Protein AF-A0A1V9ZBJ6-F1 (afdb_monomer_lite)

Sequence (151 aa):
MAPTPCTTGKKSKLVKKIQPNKANKSNDKAENTKNGKNVVKTVKKEEEKPKADAKMELDALFSNLKTKKKQKQAADEAELKRLDQERAEMQAYRKKLEKLENEHKAKNNDTSNPQPVRYDADGLPIYTEAALRINQGGDTADCPFDCWCCF

pLDDT: mean 71.04, std 20.72, range [33.0, 97.38]

Foldseek 3Di:
DDDDDDDDDDDDDDDDDDDDDDDDDDDDDDDDDDDDDDDDDDDDDDDDDDPPVVVVVVVVVVVVVVVVVVVVVVVVVVVVVVVVVVVVVVVVVVVVVVVVVVVVVVVLVPLVPQDFPDADPVRHGHDDCVSVCAPVFQPDPVRVGRDPVGD

Organism: NCBI:txid74557

InterPro domains:
  IPR013885 Protein of unknown function DUF1764, eukaryotic [PF08576] (50-151)
  IPR013885 Protein of unknown function DUF1764, eukaryotic [PTHR34066] (25-151)

Structure (mmCIF, N/CA/C/O backbone):
data_AF-A0A1V9ZBJ6-F1
#
_entry.id   AF-A0A1V9ZBJ6-F1
#
loop_
_atom_site.group_PDB
_atom_site.id
_atom_site.type_symbol
_atom_site.label_atom_id
_atom_site.label_alt_id
_atom_site.label_comp_id
_atom_site.label_asym_id
_atom_site.label_entity_id
_atom_site.label_seq_id
_atom_site.pdbx_PDB_ins_code
_atom_site.Cartn_x
_atom_site.Cartn_y
_atom_site.Cartn_z
_atom_site.occupancy
_atom_site.B_iso_or_equiv
_atom_site.auth_seq_id
_atom_site.auth_comp_id
_atom_site.auth_asym_id
_atom_site.auth_atom_id
_atom_site.pdbx_PDB_model_num
ATOM 1 N N . MET A 1 1 ? 6.929 -2.312 -58.932 1.00 50.53 1 MET A N 1
ATOM 2 C CA . MET A 1 1 ? 5.809 -3.097 -58.373 1.00 50.53 1 MET A CA 1
ATOM 3 C C . MET A 1 1 ? 5.602 -2.679 -56.930 1.00 50.53 1 MET A C 1
ATOM 5 O O . MET A 1 1 ? 6.474 -2.922 -56.110 1.00 50.53 1 MET A O 1
ATOM 9 N N . ALA A 1 2 ? 4.502 -1.987 -56.655 1.00 50.06 2 ALA A N 1
ATOM 10 C CA . ALA A 1 2 ? 4.047 -1.684 -55.303 1.00 50.06 2 ALA A CA 1
ATOM 11 C C . ALA A 1 2 ? 3.005 -2.728 -54.883 1.00 50.06 2 ALA A C 1
ATOM 13 O O . ALA A 1 2 ? 2.209 -3.135 -55.732 1.00 50.06 2 ALA A O 1
ATOM 14 N N . PRO A 1 3 ? 2.945 -3.104 -53.601 1.00 64.38 3 PRO A N 1
ATOM 15 C CA . PRO A 1 3 ? 1.703 -3.558 -53.002 1.00 64.38 3 PRO A CA 1
ATOM 16 C C . PRO A 1 3 ? 1.105 -2.469 -52.100 1.00 64.38 3 PRO A C 1
ATOM 18 O O . PRO A 1 3 ? 1.749 -1.927 -51.203 1.00 64.38 3 PRO A O 1
ATOM 21 N N . THR A 1 4 ? -0.148 -2.146 -52.399 1.00 64.88 4 THR A N 1
ATOM 22 C CA . THR A 1 4 ? -1.072 -1.281 -51.661 1.00 64.88 4 THR A CA 1
ATOM 23 C C . THR A 1 4 ? -1.649 -1.972 -50.408 1.00 64.88 4 THR A C 1
ATOM 25 O O . THR A 1 4 ? -1.495 -3.183 -50.239 1.00 64.88 4 THR A O 1
ATOM 28 N N . PRO A 1 5 ? -2.292 -1.206 -49.501 1.00 55.66 5 PRO A N 1
ATOM 29 C CA . PRO A 1 5 ? -2.535 -1.587 -48.111 1.00 55.66 5 PRO A CA 1
ATOM 30 C C . PRO A 1 5 ? -3.873 -2.310 -47.901 1.00 55.66 5 PRO A C 1
ATOM 32 O O . PRO A 1 5 ? -4.871 -2.002 -48.549 1.00 55.66 5 PRO A O 1
ATOM 35 N N . CYS A 1 6 ? -3.921 -3.212 -46.917 1.00 42.72 6 CYS A N 1
ATOM 36 C CA . CYS A 1 6 ? -5.170 -3.786 -46.414 1.00 42.72 6 CYS A CA 1
ATOM 37 C C . CYS A 1 6 ? -5.625 -3.058 -45.142 1.00 42.72 6 CYS A C 1
ATOM 39 O O . CYS A 1 6 ? -5.013 -3.163 -44.082 1.00 42.72 6 CYS A O 1
ATOM 41 N N . THR A 1 7 ? -6.733 -2.331 -45.263 1.00 51.44 7 THR A N 1
ATOM 42 C CA . THR A 1 7 ? -7.510 -1.730 -44.175 1.00 51.44 7 THR A CA 1
ATOM 43 C C . THR A 1 7 ? -8.755 -2.571 -43.892 1.00 51.44 7 THR A C 1
ATOM 45 O O . THR A 1 7 ? -9.624 -2.631 -44.751 1.00 51.44 7 THR A O 1
ATOM 48 N N . THR A 1 8 ? -8.893 -3.128 -42.686 1.00 52.44 8 THR A N 1
ATOM 49 C CA . THR A 1 8 ? -10.152 -3.581 -42.041 1.00 52.44 8 THR A CA 1
ATOM 50 C C . THR A 1 8 ? -9.811 -3.915 -40.579 1.00 52.44 8 THR A C 1
ATOM 52 O O . THR A 1 8 ? -8.785 -4.535 -40.351 1.00 52.44 8 THR A O 1
ATOM 55 N N . GLY A 1 9 ? -10.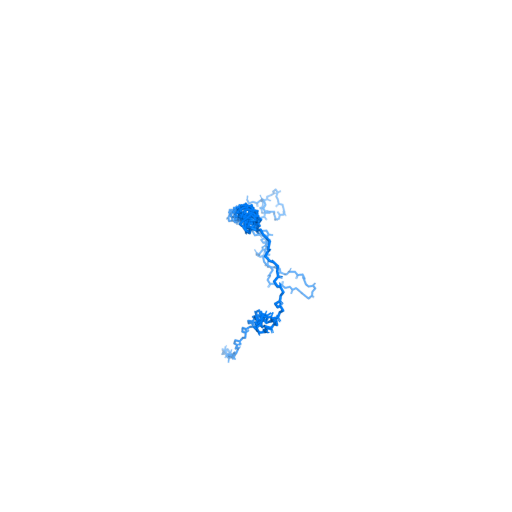548 -3.590 -39.518 1.00 40.31 9 GLY A N 1
ATOM 56 C CA . GLY A 1 9 ? -11.853 -2.971 -39.368 1.00 40.31 9 GLY A CA 1
ATOM 57 C C . GLY A 1 9 ? -12.147 -2.701 -37.879 1.00 40.31 9 GLY A C 1
ATOM 58 O O . GLY A 1 9 ? -11.529 -3.258 -36.976 1.00 40.31 9 GLY A O 1
ATOM 59 N N . LYS A 1 10 ? -13.109 -1.801 -37.650 1.00 46.31 10 LYS A N 1
ATOM 60 C CA . LYS A 1 10 ? -13.761 -1.485 -36.367 1.00 46.31 10 LYS A CA 1
ATOM 61 C C . LYS A 1 10 ? -14.324 -2.728 -35.670 1.00 46.31 10 LYS A C 1
ATOM 63 O O . LYS A 1 10 ? -14.948 -3.537 -36.352 1.00 46.31 10 LYS A O 1
ATOM 68 N N . LYS A 1 11 ? -14.263 -2.733 -34.326 1.00 44.38 11 LYS A N 1
ATOM 69 C CA . LYS A 1 11 ? -15.248 -3.220 -33.316 1.00 44.38 11 LYS A CA 1
ATOM 70 C C . LYS A 1 11 ? -14.471 -3.586 -32.041 1.00 44.38 11 LYS A C 1
ATOM 72 O O . LYS A 1 11 ? -13.405 -4.160 -32.143 1.00 44.38 11 LYS A O 1
ATOM 77 N N . SER A 1 12 ? -14.886 -3.355 -30.806 1.00 46.62 12 SER A N 1
ATOM 78 C CA . SER A 1 12 ? -15.947 -2.584 -30.160 1.00 46.62 12 SER A CA 1
ATOM 79 C C . SER A 1 12 ? -15.714 -2.801 -28.657 1.00 46.62 12 SER A C 1
ATOM 81 O O . SER A 1 12 ? -15.245 -3.859 -28.245 1.00 46.62 12 SER A O 1
ATOM 83 N N . LYS A 1 13 ? -16.026 -1.789 -27.846 1.00 47.00 13 LYS A N 1
ATOM 84 C CA . LYS A 1 13 ? -15.973 -1.808 -26.378 1.00 47.00 13 LYS A CA 1
ATOM 85 C C . LYS A 1 13 ? -16.597 -3.085 -25.793 1.00 47.00 13 LYS A C 1
ATOM 87 O O . LYS A 1 13 ? -17.747 -3.381 -26.105 1.00 47.00 13 LYS A O 1
ATOM 92 N N . LEU A 1 14 ? -15.930 -3.714 -24.824 1.00 44.12 14 LEU A N 1
ATOM 93 C CA . LEU A 1 14 ? -16.635 -4.362 -23.719 1.00 44.12 14 LEU A CA 1
ATOM 94 C C . LEU A 1 14 ? -15.868 -4.172 -22.408 1.00 44.12 14 LEU A C 1
ATOM 96 O O . LEU A 1 14 ? -15.005 -4.949 -22.019 1.00 44.12 14 LEU A O 1
ATOM 100 N N . VAL A 1 15 ? -16.230 -3.090 -21.727 1.00 45.25 15 VAL A N 1
ATOM 101 C CA . VAL A 1 15 ? -15.974 -2.870 -20.307 1.00 45.25 15 VAL A CA 1
ATOM 102 C C . VAL A 1 15 ? -16.884 -3.829 -19.539 1.00 45.25 15 VAL A C 1
ATOM 104 O O . VAL A 1 15 ? -18.100 -3.640 -19.541 1.00 45.25 15 VAL A O 1
ATOM 107 N N . LYS A 1 16 ? -16.331 -4.839 -18.862 1.00 45.69 16 LYS A N 1
ATOM 108 C CA . LYS A 1 16 ? -17.066 -5.576 -17.824 1.00 45.69 16 LYS A CA 1
ATOM 109 C C . LYS A 1 16 ? -16.733 -4.983 -16.458 1.00 45.69 16 LYS A C 1
ATOM 111 O O . LYS A 1 16 ? -15.802 -5.392 -15.777 1.00 45.69 16 LYS A O 1
ATOM 116 N N . LYS A 1 17 ? -17.541 -3.986 -16.089 1.00 39.38 17 LYS A N 1
ATOM 117 C CA . LYS A 1 17 ? -17.812 -3.589 -14.703 1.00 39.38 17 LYS A CA 1
ATOM 118 C C . LYS A 1 17 ? -18.379 -4.805 -13.968 1.00 39.38 17 LYS A C 1
ATOM 120 O O . LYS A 1 17 ? -19.467 -5.257 -14.315 1.00 39.38 17 LYS A O 1
ATOM 125 N N . ILE A 1 18 ? -17.689 -5.287 -12.942 1.00 46.91 18 ILE A N 1
ATOM 126 C CA . ILE A 1 18 ? -18.306 -6.122 -11.910 1.00 46.91 18 ILE A CA 1
ATOM 127 C C . ILE A 1 18 ? -18.676 -5.165 -10.779 1.00 46.91 18 ILE A C 1
ATOM 129 O O . ILE A 1 18 ? -17.812 -4.607 -10.108 1.00 46.91 18 ILE A O 1
ATOM 133 N N . GLN A 1 19 ? -19.973 -4.885 -10.667 1.00 56.72 19 GLN A N 1
ATOM 134 C CA . GLN A 1 19 ? -20.550 -4.132 -9.558 1.00 56.72 19 GLN A CA 1
ATOM 135 C C . GLN A 1 19 ? -20.772 -5.059 -8.349 1.00 56.72 19 GLN A C 1
ATOM 137 O O . GLN A 1 19 ? -21.011 -6.253 -8.539 1.00 56.72 19 GLN A O 1
ATOM 142 N N . PRO A 1 20 ? -20.713 -4.516 -7.119 1.00 43.09 20 PRO A N 1
ATOM 143 C CA . PRO A 1 20 ? -20.932 -5.255 -5.881 1.00 43.09 20 PRO A CA 1
ATOM 144 C C . PRO A 1 20 ? -22.414 -5.599 -5.686 1.00 43.09 20 PRO A C 1
ATOM 146 O O . PRO A 1 20 ? -23.292 -4.756 -5.876 1.00 43.09 20 PRO A O 1
ATOM 149 N N . ASN A 1 21 ? -22.686 -6.835 -5.263 1.00 48.78 21 ASN A N 1
ATOM 150 C CA . ASN A 1 21 ? -24.029 -7.269 -4.901 1.00 48.78 21 ASN A CA 1
ATOM 151 C C . ASN A 1 21 ? -24.444 -6.661 -3.555 1.00 48.78 21 ASN A C 1
ATOM 153 O O . ASN A 1 21 ? -23.769 -6.816 -2.539 1.00 48.78 21 ASN A O 1
ATOM 157 N N . LYS A 1 22 ? -25.587 -5.978 -3.584 1.00 39.56 22 LYS A N 1
ATOM 158 C CA . LYS A 1 22 ? -26.278 -5.342 -2.466 1.00 39.56 22 LYS A CA 1
ATOM 159 C C . LYS A 1 22 ? -27.708 -5.876 -2.467 1.00 39.56 22 LYS A C 1
ATOM 161 O O . LYS A 1 22 ? -28.405 -5.663 -3.451 1.00 39.56 22 LYS A O 1
ATOM 166 N N . ALA A 1 23 ? -28.117 -6.546 -1.394 1.00 38.28 23 ALA A N 1
ATOM 167 C CA . ALA A 1 23 ? -29.501 -6.784 -0.953 1.00 38.28 23 ALA A CA 1
ATOM 168 C C . ALA A 1 23 ? -29.450 -7.816 0.188 1.00 38.28 23 ALA A C 1
ATOM 170 O O . ALA A 1 23 ? -28.621 -8.714 0.138 1.00 38.28 23 ALA A O 1
ATOM 171 N N . ASN A 1 24 ? -30.297 -7.860 1.209 1.00 37.56 24 ASN A N 1
ATOM 172 C CA . ASN A 1 24 ? -31.347 -7.011 1.781 1.00 37.56 24 ASN A CA 1
ATOM 173 C C . ASN A 1 24 ? -31.902 -7.852 2.948 1.00 37.56 24 ASN A C 1
ATOM 175 O O . ASN A 1 24 ? -32.102 -9.045 2.731 1.00 37.56 24 ASN A O 1
ATOM 179 N N . LYS A 1 25 ? -32.231 -7.252 4.101 1.00 34.69 25 LYS A N 1
ATOM 180 C CA . LYS A 1 25 ? -33.448 -7.526 4.917 1.00 34.69 25 LYS A CA 1
ATOM 181 C C . LYS A 1 25 ? -33.319 -6.852 6.287 1.00 34.69 25 LYS A C 1
ATOM 183 O O . LYS A 1 25 ? -32.375 -7.122 7.014 1.00 34.69 25 LYS A O 1
ATOM 188 N N . SER A 1 26 ? -34.051 -5.753 6.489 1.00 38.06 26 SER A N 1
ATOM 189 C CA . SER A 1 26 ? -35.387 -5.646 7.131 1.00 38.06 26 SER A CA 1
ATOM 190 C C . SER A 1 26 ? -35.213 -5.354 8.626 1.00 38.06 26 SER A C 1
ATOM 192 O O . SER A 1 26 ? -34.748 -6.208 9.364 1.00 38.06 26 SER A O 1
ATOM 194 N N . ASN A 1 27 ? -35.325 -4.101 9.079 1.00 35.97 27 ASN A N 1
ATOM 195 C CA . ASN A 1 27 ? -36.584 -3.409 9.394 1.00 35.97 27 ASN A CA 1
ATOM 196 C C . ASN A 1 27 ? -37.631 -4.351 9.988 1.00 35.97 27 ASN A C 1
ATOM 198 O O . ASN A 1 27 ? -38.419 -4.914 9.235 1.00 35.97 27 ASN A O 1
ATOM 202 N N . ASP A 1 28 ? -37.678 -4.411 11.317 1.00 38.06 28 ASP A N 1
ATOM 203 C CA . ASP A 1 28 ? -38.927 -4.660 12.021 1.00 38.06 28 ASP A CA 1
ATOM 204 C C . ASP A 1 28 ? -39.287 -3.456 12.883 1.00 38.06 28 ASP A C 1
ATOM 206 O O . ASP A 1 28 ? -38.492 -2.891 13.638 1.00 38.06 28 ASP A O 1
ATOM 210 N N . LYS A 1 29 ? -40.506 -3.014 12.615 1.00 41.06 29 LYS A N 1
ATOM 211 C CA . LYS A 1 29 ? -41.166 -1.797 13.044 1.00 41.06 29 LYS A CA 1
ATOM 212 C C . LYS A 1 29 ? -42.057 -2.158 14.225 1.00 41.06 29 LYS A C 1
ATOM 214 O O . LYS A 1 29 ? -42.613 -3.245 14.288 1.00 41.06 29 LYS A O 1
ATOM 219 N N . ALA A 1 30 ? -42.185 -1.200 15.132 1.00 39.88 30 ALA A N 1
ATOM 220 C CA . ALA A 1 30 ? -43.048 -1.223 16.300 1.00 39.88 30 ALA A CA 1
ATOM 221 C C . ALA A 1 30 ? -44.452 -1.802 16.050 1.00 39.88 30 ALA A C 1
ATOM 223 O O . ALA A 1 30 ? -45.117 -1.401 15.093 1.00 39.88 30 ALA A O 1
ATOM 224 N N . GLU A 1 31 ? -44.951 -2.576 17.018 1.00 40.75 31 GLU A N 1
ATOM 225 C CA . GLU A 1 31 ? -46.378 -2.609 17.320 1.00 40.75 31 GLU A CA 1
ATOM 226 C C . GLU A 1 31 ? -46.658 -2.207 18.769 1.00 40.75 31 GLU A C 1
ATOM 228 O O . GLU A 1 31 ? -46.033 -2.632 19.738 1.00 40.75 31 GLU A O 1
ATOM 233 N N . ASN A 1 32 ? -47.613 -1.294 18.842 1.00 40.16 32 ASN A N 1
ATOM 234 C CA . ASN A 1 32 ? -48.175 -0.595 19.973 1.00 40.16 32 ASN A CA 1
ATOM 235 C C . ASN A 1 32 ? -49.518 -1.270 20.251 1.00 40.16 32 ASN A C 1
ATOM 237 O O . ASN A 1 32 ? -50.378 -1.247 19.376 1.00 40.16 32 ASN A O 1
ATOM 241 N N . THR A 1 33 ? -49.722 -1.826 21.445 1.00 42.31 33 THR A N 1
ATOM 242 C CA . THR A 1 33 ? -51.061 -2.244 21.883 1.00 42.31 33 THR A CA 1
ATOM 243 C C . THR A 1 33 ? -51.472 -1.428 23.101 1.00 42.31 33 THR A C 1
ATOM 245 O O . THR A 1 33 ? -50.959 -1.599 24.206 1.00 42.31 33 THR A O 1
ATOM 248 N N . LYS A 1 34 ? -52.410 -0.506 22.863 1.00 46.22 34 LYS A N 1
ATOM 249 C CA . LYS A 1 34 ? -53.257 0.134 23.872 1.00 46.22 34 LYS A CA 1
ATOM 250 C C . LYS A 1 34 ? -54.509 -0.720 24.113 1.00 46.22 34 LYS A C 1
ATOM 252 O O . LYS A 1 34 ? -54.966 -1.407 23.209 1.00 46.22 34 LYS A O 1
ATOM 257 N N . ASN A 1 35 ? -55.112 -0.481 25.280 1.00 36.44 35 ASN A N 1
ATOM 258 C CA . ASN A 1 35 ? -56.411 -0.933 25.803 1.00 36.44 35 ASN A CA 1
ATOM 259 C C . ASN A 1 35 ? -56.428 -2.335 26.438 1.00 36.44 35 ASN A C 1
ATOM 261 O O . ASN A 1 35 ? -55.964 -3.296 25.857 1.00 36.44 35 ASN A O 1
ATOM 265 N N . GLY A 1 36 ? -57.002 -2.530 27.624 1.00 33.00 36 GLY A N 1
ATOM 266 C CA . GLY A 1 36 ? -57.691 -1.583 28.488 1.00 33.00 36 GLY A CA 1
ATOM 267 C C . GLY A 1 36 ? -58.139 -2.241 29.793 1.00 33.00 36 GLY A C 1
ATOM 268 O O . GLY A 1 36 ? -58.313 -3.450 29.864 1.00 33.00 36 GLY A O 1
ATOM 269 N N . LYS A 1 37 ? -58.305 -1.390 30.812 1.00 40.06 37 LYS A N 1
ATOM 270 C CA . LYS A 1 37 ? -59.326 -1.452 31.870 1.00 40.06 37 LYS A CA 1
ATOM 271 C C . LYS A 1 37 ? -59.826 -2.860 32.242 1.00 40.06 37 LYS A C 1
ATOM 273 O O . LYS A 1 37 ? -60.758 -3.367 31.628 1.00 40.06 37 LYS A O 1
ATOM 278 N N . ASN A 1 38 ? -59.392 -3.358 33.397 1.00 37.44 38 ASN A N 1
ATOM 279 C CA . ASN A 1 38 ? -60.386 -3.901 34.310 1.00 37.44 38 ASN A CA 1
ATOM 280 C C . ASN A 1 38 ? -60.153 -3.410 35.736 1.00 37.44 38 ASN A C 1
ATOM 282 O O . ASN A 1 38 ? -59.059 -3.465 36.290 1.00 37.44 38 ASN A O 1
ATOM 286 N N . VAL A 1 39 ? -61.221 -2.816 36.246 1.00 47.56 39 VAL A N 1
ATOM 287 C CA . VAL A 1 39 ? -61.360 -2.194 37.549 1.00 47.56 39 VAL A CA 1
ATOM 288 C C . VAL A 1 39 ? -61.641 -3.319 38.531 1.00 47.56 39 VAL A C 1
ATOM 290 O O . VAL A 1 39 ? -62.698 -3.932 38.453 1.00 47.56 39 VAL A O 1
ATOM 293 N N . VAL A 1 40 ? -60.753 -3.545 39.496 1.00 45.28 40 VAL A N 1
ATOM 294 C CA . VAL A 1 40 ? -61.165 -4.126 40.775 1.00 45.28 40 VAL A CA 1
ATOM 295 C C . VAL A 1 40 ? -60.758 -3.163 41.873 1.00 45.28 40 VAL A C 1
ATOM 297 O O . VAL A 1 40 ? -59.596 -2.964 42.212 1.00 45.28 40 VAL A O 1
ATOM 300 N N . LYS A 1 41 ? -61.804 -2.500 42.346 1.00 60.25 41 LYS A N 1
ATOM 301 C CA . LYS A 1 41 ? -61.876 -1.640 43.507 1.00 60.25 41 LYS A CA 1
ATOM 302 C C . LYS A 1 41 ? -61.888 -2.541 44.739 1.00 60.25 41 LYS A C 1
ATOM 304 O O . LYS A 1 41 ? -62.903 -3.170 45.013 1.00 60.25 41 LYS A O 1
ATOM 309 N N . THR A 1 42 ? -60.813 -2.522 45.514 1.00 41.38 42 THR A N 1
ATOM 310 C CA . THR A 1 42 ? -60.869 -2.886 46.931 1.00 41.38 42 THR A CA 1
ATOM 311 C C . THR A 1 42 ? -59.998 -1.922 47.715 1.00 41.38 42 THR A C 1
ATOM 313 O O . THR A 1 42 ? -58.779 -1.866 47.597 1.00 41.38 42 THR A O 1
ATOM 316 N N . VAL A 1 43 ? -60.707 -1.086 48.460 1.00 54.06 43 VAL A N 1
ATOM 317 C CA . VAL A 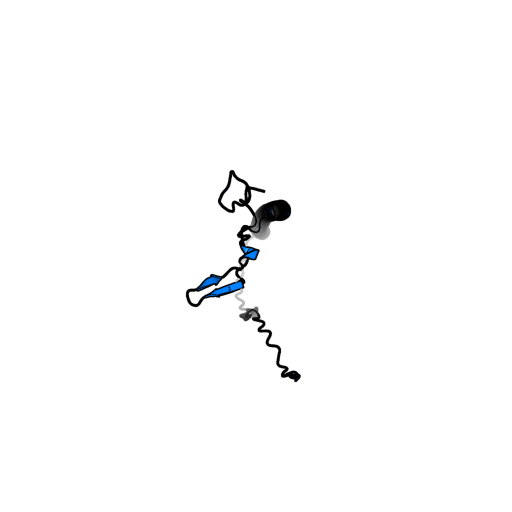1 43 ? -60.203 -0.108 49.410 1.00 54.06 43 VAL A CA 1
ATOM 318 C C . VAL A 1 43 ? -59.494 -0.849 50.536 1.00 54.06 43 VAL A C 1
ATOM 320 O O . VAL A 1 43 ? -60.113 -1.703 51.160 1.00 54.06 43 VAL A O 1
ATOM 323 N N . LYS A 1 44 ? -58.260 -0.453 50.856 1.00 39.59 44 LYS A N 1
ATOM 324 C CA . LYS A 1 44 ? -57.805 -0.327 52.244 1.00 39.59 44 LYS A CA 1
ATOM 325 C C . LYS A 1 44 ? -56.818 0.833 52.333 1.00 39.59 44 LYS A C 1
ATOM 327 O O . LYS A 1 44 ? -55.759 0.841 51.717 1.00 39.59 44 LYS A O 1
ATOM 332 N N . LYS A 1 45 ? -57.287 1.865 53.025 1.00 54.78 45 LYS A N 1
ATOM 333 C CA . LYS A 1 45 ? -56.550 3.032 53.484 1.00 54.78 45 LYS A CA 1
ATOM 334 C C . LYS A 1 45 ? -55.712 2.568 54.668 1.00 54.78 45 LYS A C 1
ATOM 336 O O . LYS A 1 45 ? -56.305 2.254 55.689 1.00 54.78 45 LYS A O 1
ATOM 341 N N . GLU A 1 46 ? -54.396 2.552 54.516 1.00 48.09 46 GLU A N 1
ATOM 342 C CA . GLU A 1 46 ? -53.435 2.524 55.618 1.00 48.09 46 GLU A CA 1
ATOM 343 C C . GLU A 1 46 ? -52.129 3.179 55.126 1.00 48.09 46 GLU A C 1
ATOM 345 O O . GLU A 1 46 ? -51.537 2.758 54.137 1.00 48.09 46 GLU A O 1
ATOM 350 N N . GLU A 1 47 ? -51.798 4.277 55.808 1.00 47.31 47 GLU A N 1
ATOM 351 C CA . GLU A 1 47 ? -50.495 4.939 55.959 1.00 47.31 47 GLU A CA 1
ATOM 352 C C . GLU A 1 47 ? -49.861 5.709 54.776 1.00 47.31 47 GLU A C 1
ATOM 354 O O . GLU A 1 47 ? -49.580 5.215 53.684 1.00 47.31 47 GLU A O 1
ATOM 359 N N . GLU A 1 48 ? -49.628 7.002 55.024 1.00 55.44 48 GLU A N 1
ATOM 360 C CA . GLU A 1 48 ? -48.838 7.887 54.177 1.00 55.44 48 GLU A CA 1
ATOM 361 C C . GLU A 1 48 ? -47.332 7.616 54.358 1.00 55.44 48 GLU A C 1
ATOM 363 O O . GLU A 1 48 ? -46.844 7.583 55.484 1.00 55.44 48 GLU A O 1
ATOM 368 N N . LYS A 1 49 ? -46.615 7.567 53.217 1.00 56.28 49 LYS A N 1
ATOM 369 C CA . LYS A 1 49 ? -45.158 7.352 52.980 1.00 56.28 49 LYS A CA 1
ATOM 370 C C . LYS A 1 49 ? -44.736 5.865 52.971 1.00 56.28 49 LYS A C 1
ATOM 372 O O . LYS A 1 49 ? -45.021 5.175 53.937 1.00 56.28 49 LYS A O 1
ATOM 377 N N . PRO A 1 50 ? -44.106 5.342 51.883 1.00 54.59 50 PRO A N 1
ATOM 378 C CA . PRO A 1 50 ? -42.943 5.923 51.193 1.00 54.59 50 PRO A CA 1
ATOM 379 C C . PRO A 1 50 ? -42.979 5.743 49.649 1.00 54.59 50 PRO A C 1
ATOM 381 O O . PRO A 1 50 ? -42.195 5.008 49.051 1.00 54.59 50 PRO A O 1
ATOM 384 N N . LYS A 1 51 ? -43.910 6.398 48.938 1.00 56.97 51 LYS A N 1
ATOM 385 C CA . LYS A 1 51 ? -43.916 6.373 47.450 1.00 56.97 51 LYS A CA 1
ATOM 386 C C . LYS A 1 51 ? -42.802 7.227 46.825 1.00 56.97 51 LYS A C 1
ATOM 388 O O . LYS A 1 51 ? -42.499 7.067 45.644 1.00 56.97 51 LYS A O 1
ATOM 393 N N . ALA A 1 52 ? -42.228 8.148 47.598 1.00 61.31 52 ALA A N 1
ATOM 394 C CA . ALA A 1 52 ? -41.108 8.979 47.170 1.00 61.31 52 ALA A CA 1
ATOM 395 C C . ALA A 1 52 ? -39.796 8.181 47.171 1.00 61.31 52 ALA A C 1
ATOM 397 O O . ALA A 1 52 ? -39.057 8.244 46.193 1.00 61.31 52 ALA A O 1
ATOM 398 N N . ASP A 1 53 ? -39.572 7.360 48.197 1.00 67.88 53 ASP A N 1
ATOM 399 C CA . ASP A 1 53 ? -38.333 6.599 48.376 1.00 67.88 53 ASP A CA 1
ATOM 400 C C . ASP A 1 53 ? -38.159 5.525 47.290 1.00 67.88 53 ASP A C 1
ATOM 402 O O . ASP A 1 53 ? -37.126 5.479 46.629 1.00 67.88 53 ASP A O 1
ATOM 406 N N . ALA A 1 54 ? -39.218 4.775 46.957 1.00 76.00 54 ALA A N 1
ATOM 407 C CA . ALA A 1 54 ? -39.180 3.807 45.852 1.00 76.00 54 ALA A CA 1
ATOM 408 C C . ALA A 1 54 ? -38.925 4.462 44.476 1.00 76.00 54 ALA A C 1
ATOM 410 O O . ALA A 1 54 ? -38.304 3.874 43.589 1.00 76.00 54 ALA A O 1
ATOM 411 N N . LYS A 1 55 ? -39.392 5.702 44.270 1.00 80.00 55 LYS A N 1
ATOM 412 C CA . LYS A 1 55 ? -39.133 6.453 43.032 1.00 80.00 55 LYS A CA 1
ATOM 413 C C . LYS A 1 55 ? -37.686 6.953 42.974 1.00 80.00 55 LYS A C 1
ATOM 415 O O . LYS A 1 55 ? -37.097 6.964 41.895 1.00 80.00 55 LYS A O 1
ATOM 420 N N . MET A 1 56 ? -37.119 7.329 44.119 1.00 81.69 56 MET A N 1
ATOM 421 C CA . MET A 1 56 ? -35.716 7.725 44.245 1.00 81.69 56 MET A CA 1
ATOM 422 C C . MET A 1 56 ? -34.763 6.539 44.053 1.00 81.69 56 MET A C 1
ATOM 424 O O . MET A 1 56 ? -33.742 6.689 43.387 1.00 81.69 56 MET A O 1
ATOM 428 N N . GLU A 1 57 ? -35.114 5.347 44.539 1.00 86.00 57 GLU A N 1
ATOM 429 C CA . GLU A 1 57 ? -34.326 4.125 44.325 1.00 86.00 57 GLU A CA 1
ATOM 430 C C . GLU A 1 57 ? -34.274 3.707 42.849 1.00 86.00 57 GLU A C 1
ATOM 432 O O . GLU A 1 57 ? -33.210 3.362 42.326 1.00 86.00 57 GLU A O 1
ATOM 437 N N . LEU A 1 58 ? -35.401 3.795 42.137 1.00 87.75 58 LEU A N 1
ATOM 438 C CA . LEU A 1 58 ? -35.435 3.519 40.701 1.00 87.75 58 LEU A CA 1
ATOM 439 C C . LEU A 1 58 ? -34.595 4.529 39.910 1.00 87.75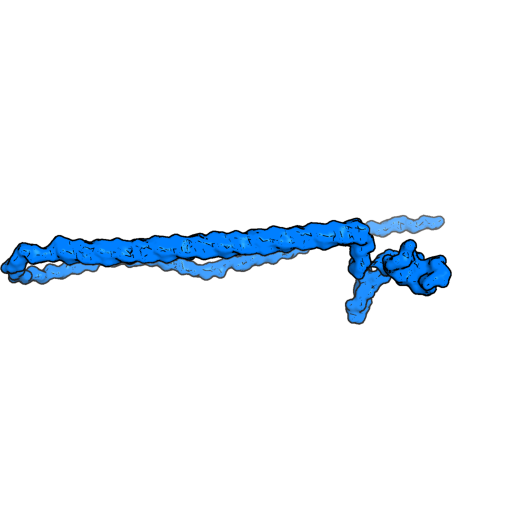 58 LEU A C 1
ATOM 441 O O . LEU A 1 58 ? -33.826 4.138 39.031 1.00 87.75 58 LEU A O 1
ATOM 445 N N . ASP A 1 59 ? -34.695 5.819 40.231 1.00 89.25 59 ASP A N 1
ATOM 446 C CA . ASP A 1 59 ? -33.913 6.852 39.544 1.00 89.25 59 ASP A CA 1
ATOM 447 C C . ASP A 1 59 ? -32.403 6.740 39.841 1.00 89.25 59 ASP A C 1
ATOM 449 O O . ASP A 1 59 ? -31.564 6.943 38.954 1.00 89.25 59 ASP A O 1
ATOM 453 N N . ALA A 1 60 ? -32.039 6.294 41.049 1.00 90.12 60 ALA A N 1
ATOM 454 C CA . ALA A 1 60 ? -30.662 5.958 41.407 1.00 90.12 60 ALA A CA 1
ATOM 455 C C . ALA A 1 60 ? -30.117 4.781 40.573 1.00 90.12 60 ALA A C 1
ATOM 457 O O . ALA A 1 60 ? -28.984 4.835 40.079 1.00 90.12 60 ALA A O 1
ATOM 458 N N . LEU A 1 61 ? -30.924 3.742 40.330 1.00 91.25 61 LEU A N 1
ATOM 459 C CA . LEU A 1 61 ? -30.549 2.613 39.469 1.00 91.25 61 LEU A CA 1
ATOM 460 C C . LEU A 1 61 ? -30.332 3.045 38.010 1.00 91.25 61 LEU A C 1
ATOM 462 O O . LEU A 1 61 ? -29.324 2.675 37.399 1.00 91.25 61 LEU A O 1
ATOM 466 N N . PHE A 1 62 ? -31.222 3.872 37.451 1.00 92.81 62 PHE A N 1
ATOM 467 C CA . PHE A 1 62 ? -31.069 4.372 36.080 1.00 92.81 62 PHE A CA 1
ATOM 468 C C . PHE A 1 62 ? -29.875 5.315 35.925 1.00 92.81 62 PHE A C 1
ATOM 470 O O . PHE A 1 62 ? -29.202 5.290 34.890 1.00 92.81 62 PHE A O 1
ATOM 477 N N . SER A 1 63 ? -29.576 6.119 36.943 1.00 92.31 63 SER A N 1
ATOM 478 C CA . SER A 1 63 ? -28.402 6.994 36.954 1.00 92.31 63 SER A CA 1
ATOM 479 C C . SER A 1 63 ? -27.106 6.185 36.941 1.00 92.31 63 SER A C 1
ATOM 481 O O . SER A 1 63 ? -26.235 6.440 36.108 1.00 92.31 63 SER A O 1
ATOM 483 N N . ASN A 1 64 ? -27.025 5.128 37.754 1.00 90.19 64 ASN A N 1
ATOM 484 C CA . ASN A 1 64 ? -25.888 4.206 37.767 1.00 90.19 64 ASN A CA 1
ATOM 485 C C . ASN A 1 64 ? -25.718 3.438 36.447 1.00 90.19 64 ASN A C 1
ATOM 487 O O . ASN A 1 64 ? -24.596 3.173 36.010 1.00 90.19 64 ASN A O 1
ATOM 491 N N . LEU A 1 65 ? -26.816 3.089 35.772 1.00 91.62 65 LEU A N 1
ATOM 492 C CA . LEU A 1 65 ? -26.751 2.436 34.464 1.00 91.62 65 LEU A CA 1
ATOM 493 C C . LEU A 1 65 ? -26.242 3.398 33.375 1.00 91.62 65 LEU A C 1
ATOM 495 O O . LEU A 1 65 ? -25.425 3.019 32.531 1.00 91.62 65 LEU A O 1
ATOM 499 N N . LYS A 1 66 ? -26.687 4.662 33.413 1.00 90.88 66 LYS A N 1
ATOM 500 C CA . LYS A 1 66 ? -26.253 5.718 32.485 1.00 90.88 66 LYS A CA 1
ATOM 501 C C . LYS A 1 66 ? -24.773 6.061 32.664 1.00 90.88 66 LYS A C 1
ATOM 503 O O . LYS A 1 66 ? -24.076 6.214 31.661 1.00 90.88 66 LYS A O 1
ATOM 508 N N . THR A 1 67 ? -24.278 6.163 33.897 1.00 88.44 67 THR A N 1
ATOM 509 C CA . THR A 1 67 ? -22.857 6.451 34.164 1.00 88.44 67 THR A CA 1
ATOM 510 C C . THR A 1 67 ? -21.960 5.307 33.701 1.00 88.44 67 THR A C 1
ATOM 512 O O . THR A 1 67 ? -21.003 5.559 32.970 1.00 88.44 67 THR A O 1
ATOM 515 N N . LYS A 1 68 ? -22.320 4.049 33.996 1.00 89.50 68 LYS A N 1
ATOM 516 C CA . LYS A 1 68 ? -21.595 2.865 33.500 1.00 89.50 68 LYS A CA 1
ATOM 517 C C . LYS A 1 68 ? -21.547 2.807 31.971 1.00 89.50 68 LYS A C 1
ATOM 519 O O . LYS A 1 68 ? -20.505 2.489 31.404 1.00 89.50 68 LYS A O 1
ATOM 524 N N . LYS A 1 69 ? -22.646 3.143 31.285 1.00 91.69 69 LYS A N 1
ATOM 525 C CA . LYS A 1 69 ? -22.678 3.190 29.814 1.00 91.69 69 LYS A CA 1
ATOM 526 C C . LYS A 1 69 ? -21.759 4.279 29.253 1.00 91.69 69 LYS A C 1
ATOM 528 O O . LYS A 1 69 ? -21.009 3.998 28.327 1.00 91.69 69 LYS A O 1
ATOM 533 N N . LYS A 1 70 ? -21.779 5.486 29.829 1.00 88.62 70 LYS A N 1
ATOM 534 C CA . LYS A 1 70 ? -20.889 6.585 29.412 1.00 88.62 70 LYS A CA 1
ATOM 535 C C . LYS A 1 70 ? -19.411 6.245 29.620 1.00 88.62 70 LYS A C 1
ATOM 537 O O . LYS A 1 70 ? -18.602 6.554 28.758 1.00 88.62 70 LYS A O 1
ATOM 542 N N . GLN A 1 71 ? -19.070 5.581 30.725 1.00 86.88 71 GLN A N 1
ATOM 543 C CA . GLN A 1 71 ? -17.696 5.142 30.993 1.00 86.88 71 GLN A CA 1
ATOM 544 C C . GLN A 1 71 ? -17.211 4.108 29.971 1.00 86.88 71 GLN A C 1
ATOM 546 O O . GLN A 1 71 ? -16.105 4.246 29.460 1.00 86.88 71 GLN A O 1
ATOM 551 N N . LYS A 1 72 ? -18.047 3.121 29.618 1.00 89.44 72 LYS A N 1
ATOM 552 C CA . LYS A 1 72 ? -17.714 2.150 28.562 1.00 89.44 72 LYS A CA 1
ATOM 553 C C . LYS A 1 72 ? -17.546 2.818 27.200 1.00 89.44 72 LYS A C 1
ATOM 555 O O . LYS A 1 72 ? -16.543 2.602 26.546 1.00 89.44 72 LYS A O 1
ATOM 560 N N . GLN A 1 73 ? -18.468 3.704 26.825 1.00 89.69 73 GLN A N 1
ATOM 561 C CA . GLN A 1 73 ? -18.375 4.440 25.561 1.00 89.69 73 GLN A CA 1
ATOM 562 C C . GLN A 1 73 ? -17.106 5.296 25.470 1.00 89.69 73 GLN A C 1
ATOM 564 O O . GLN A 1 73 ? -16.480 5.335 24.419 1.00 89.69 73 GLN A O 1
ATOM 569 N N . ALA A 1 74 ? -16.703 5.946 26.564 1.00 89.81 74 ALA A N 1
ATOM 570 C CA . ALA A 1 74 ? -15.464 6.718 26.601 1.00 89.81 74 ALA A CA 1
ATOM 571 C C . ALA A 1 74 ? -14.211 5.830 26.492 1.00 89.81 74 ALA A C 1
ATOM 573 O O . ALA A 1 74 ? -13.239 6.232 25.855 1.00 89.81 74 ALA A O 1
ATOM 574 N N . ALA A 1 75 ? -14.232 4.633 27.088 1.00 91.56 75 ALA A N 1
ATOM 575 C CA . ALA A 1 75 ? -13.145 3.662 26.968 1.00 91.56 75 ALA A CA 1
ATOM 576 C C . ALA A 1 75 ? -13.036 3.106 25.538 1.00 91.56 75 ALA A C 1
ATOM 578 O O . ALA A 1 75 ? -11.950 3.137 24.964 1.00 91.56 75 ALA A O 1
ATOM 579 N N . ASP A 1 76 ? -14.160 2.702 24.941 1.00 92.44 76 ASP A N 1
ATOM 580 C CA . ASP A 1 76 ? -14.218 2.185 23.569 1.00 92.44 76 ASP A CA 1
ATOM 581 C C . ASP A 1 76 ? -13.768 3.255 22.553 1.00 92.44 76 ASP A C 1
ATOM 583 O O . ASP A 1 76 ? -13.030 2.970 21.611 1.00 92.44 76 ASP A O 1
ATOM 587 N N . GLU A 1 77 ? -14.168 4.518 22.748 1.00 94.19 77 GLU A N 1
ATOM 588 C CA . GLU A 1 77 ? -13.749 5.626 21.881 1.00 94.19 77 GLU A CA 1
ATOM 589 C C . GLU A 1 77 ? -12.248 5.931 22.018 1.00 94.19 77 GLU A C 1
ATOM 591 O O . GLU A 1 77 ? -11.582 6.250 21.029 1.00 94.19 77 GLU A O 1
ATOM 596 N N . ALA A 1 78 ? -11.695 5.820 23.229 1.00 92.75 78 ALA A N 1
ATOM 597 C CA . ALA A 1 78 ? -10.262 5.972 23.455 1.00 92.75 78 ALA A CA 1
ATOM 598 C C . ALA A 1 78 ? -9.464 4.835 22.799 1.00 92.75 78 ALA A C 1
ATOM 600 O O . ALA A 1 78 ? -8.435 5.099 22.178 1.00 92.75 78 ALA A O 1
ATOM 601 N N . GLU A 1 79 ? -9.941 3.592 22.885 1.00 94.44 79 GLU A N 1
ATOM 602 C CA . GLU A 1 79 ? -9.315 2.439 22.232 1.00 94.44 79 GLU A CA 1
ATOM 603 C C . GLU A 1 79 ? -9.350 2.567 20.705 1.00 94.44 79 GLU A C 1
ATOM 605 O O . GLU A 1 79 ? -8.316 2.422 20.050 1.00 94.44 79 GLU A O 1
ATOM 610 N N . LEU A 1 80 ? -10.497 2.950 20.136 1.00 95.00 80 LEU A N 1
ATOM 611 C CA . LEU A 1 80 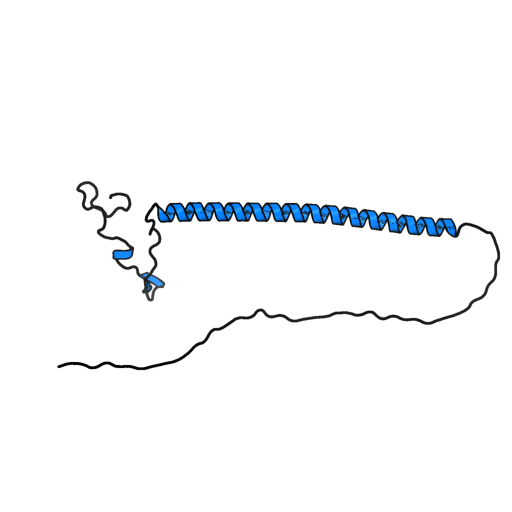? -10.634 3.170 18.696 1.00 95.00 80 LEU A CA 1
ATOM 612 C C . LEU A 1 80 ? -9.662 4.245 18.187 1.00 95.00 80 LEU A C 1
ATOM 614 O O . LEU A 1 80 ? -9.006 4.053 17.165 1.00 95.00 80 LEU A O 1
ATOM 618 N N . LYS A 1 81 ? -9.501 5.343 18.938 1.00 95.75 81 LYS A N 1
ATOM 619 C CA . LYS A 1 81 ? -8.522 6.395 18.625 1.00 95.75 81 LYS A CA 1
ATOM 620 C C . LYS A 1 81 ? -7.084 5.874 18.622 1.00 95.75 81 LYS A C 1
ATOM 622 O O . LYS A 1 81 ? -6.305 6.295 17.769 1.00 95.75 81 LYS A O 1
ATOM 627 N N . ARG A 1 82 ? -6.722 4.962 19.532 1.00 95.25 82 ARG A N 1
ATOM 628 C CA . ARG A 1 82 ? -5.380 4.350 19.545 1.00 95.25 82 ARG A CA 1
ATOM 629 C C . ARG A 1 82 ? -5.158 3.444 18.337 1.00 95.25 82 ARG A C 1
ATOM 631 O O . ARG A 1 82 ? -4.115 3.548 17.701 1.00 95.25 82 ARG A O 1
ATOM 638 N N . LEU A 1 83 ? -6.141 2.616 17.987 1.00 95.88 83 LEU A N 1
ATOM 639 C CA . LEU A 1 83 ? -6.053 1.735 16.818 1.00 95.88 83 LEU A CA 1
ATOM 640 C C . LEU A 1 83 ? -5.955 2.523 15.504 1.00 95.88 83 LEU A C 1
ATOM 642 O O . LEU A 1 83 ? -5.209 2.141 14.602 1.00 95.88 83 LEU A O 1
ATOM 646 N N . ASP A 1 84 ? -6.675 3.640 15.390 1.00 96.19 84 ASP A N 1
ATOM 647 C CA . ASP A 1 84 ? -6.585 4.505 14.212 1.00 96.19 84 ASP A CA 1
ATOM 648 C C . ASP A 1 84 ? -5.227 5.218 14.117 1.00 96.19 84 ASP A C 1
ATOM 650 O O . ASP A 1 84 ? -4.685 5.343 13.015 1.00 96.19 84 ASP A O 1
ATOM 654 N N . GLN A 1 85 ? -4.640 5.630 15.248 1.00 96.81 85 GLN A N 1
ATOM 655 C CA . GLN A 1 85 ? -3.273 6.165 15.288 1.00 96.81 85 GLN A CA 1
ATOM 656 C C . GLN A 1 85 ? -2.246 5.115 14.846 1.00 96.81 85 GLN A C 1
ATOM 658 O O . GLN A 1 85 ? -1.456 5.388 13.945 1.00 96.81 85 GLN A O 1
ATOM 663 N N . GLU A 1 86 ? -2.311 3.896 15.384 1.00 96.50 86 GLU A N 1
ATOM 664 C CA . GLU A 1 86 ? -1.416 2.797 15.000 1.00 96.50 86 GLU A CA 1
ATOM 665 C C . GLU A 1 86 ? -1.542 2.455 13.506 1.00 96.50 86 GLU A C 1
ATOM 667 O O . GLU A 1 86 ? -0.545 2.298 12.794 1.00 96.50 86 GLU A O 1
ATOM 672 N N . ARG A 1 87 ? -2.772 2.414 12.978 1.00 96.56 87 ARG A N 1
ATOM 673 C CA . ARG A 1 87 ? -3.010 2.205 11.544 1.00 96.56 87 ARG A CA 1
ATOM 674 C C . ARG A 1 87 ? -2.408 3.331 10.702 1.00 96.56 87 ARG A C 1
ATOM 676 O O . ARG A 1 87 ? -1.841 3.055 9.641 1.00 96.56 87 ARG A O 1
ATOM 683 N N . ALA A 1 88 ? -2.535 4.583 11.139 1.00 96.69 88 ALA A N 1
ATOM 684 C CA . ALA A 1 88 ? -1.961 5.728 10.439 1.00 96.69 88 ALA A CA 1
ATOM 685 C C . ALA A 1 88 ? -0.424 5.676 10.436 1.00 96.69 88 ALA A C 1
ATOM 687 O O . ALA A 1 88 ? 0.192 5.902 9.391 1.00 96.69 88 ALA A O 1
ATOM 688 N N . GLU A 1 89 ? 0.190 5.306 11.559 1.00 97.25 89 GLU A N 1
ATOM 689 C CA . GLU A 1 89 ? 1.638 5.116 11.682 1.00 97.25 89 GLU A CA 1
ATOM 690 C C . GLU A 1 89 ? 2.143 3.983 10.782 1.00 97.25 89 GLU A C 1
ATOM 692 O O . GLU A 1 89 ? 3.093 4.174 10.019 1.00 97.25 89 GLU A O 1
ATOM 697 N N . MET A 1 90 ? 1.458 2.836 10.772 1.00 95.44 90 MET A N 1
ATOM 698 C CA . MET A 1 90 ? 1.794 1.708 9.898 1.00 95.44 90 MET A CA 1
ATOM 699 C C . MET A 1 90 ? 1.715 2.094 8.413 1.00 95.44 90 MET A C 1
ATOM 701 O O . MET A 1 90 ? 2.589 1.739 7.616 1.00 95.44 90 MET A O 1
ATOM 705 N N . GLN A 1 91 ? 0.698 2.865 8.019 1.00 96.75 91 GLN A N 1
ATOM 706 C CA . GLN A 1 91 ? 0.578 3.365 6.647 1.00 96.75 91 GLN A CA 1
ATOM 707 C C . GLN A 1 91 ? 1.670 4.381 6.298 1.00 96.75 91 GLN A C 1
ATOM 709 O O . GLN A 1 91 ? 2.192 4.354 5.180 1.00 96.75 91 GLN A O 1
ATOM 714 N N . ALA A 1 92 ? 2.031 5.267 7.227 1.00 97.38 92 ALA A N 1
ATOM 715 C CA . ALA A 1 92 ? 3.120 6.219 7.037 1.00 97.38 92 ALA A CA 1
ATOM 716 C C . ALA A 1 92 ? 4.467 5.498 6.877 1.00 97.38 92 ALA A C 1
ATOM 718 O O . ALA A 1 92 ? 5.239 5.832 5.975 1.00 97.38 92 ALA A O 1
ATOM 719 N N . TYR A 1 93 ? 4.712 4.463 7.685 1.00 96.56 93 TYR A N 1
ATOM 720 C CA . TYR A 1 93 ? 5.901 3.625 7.581 1.00 96.56 93 TYR A CA 1
ATOM 721 C C . TYR A 1 93 ? 5.970 2.901 6.233 1.00 96.56 93 TYR A C 1
ATOM 723 O O . TYR A 1 93 ? 6.982 2.994 5.538 1.00 96.56 93 TYR A O 1
ATOM 731 N N . ARG A 1 94 ? 4.872 2.267 5.799 1.00 96.81 94 ARG A N 1
ATOM 732 C CA . ARG A 1 94 ? 4.806 1.600 4.489 1.00 96.81 94 ARG A CA 1
ATOM 733 C C . ARG A 1 94 ? 5.104 2.565 3.339 1.00 96.81 94 ARG A C 1
ATOM 735 O O . ARG A 1 94 ? 5.906 2.242 2.470 1.00 96.81 94 ARG A O 1
ATOM 742 N N . LYS A 1 95 ? 4.516 3.766 3.362 1.00 97.12 95 LYS A N 1
ATOM 743 C CA . LYS A 1 95 ? 4.786 4.809 2.356 1.00 97.12 95 LYS A CA 1
ATOM 744 C C . LYS A 1 95 ? 6.243 5.267 2.370 1.00 97.12 95 LYS A C 1
ATOM 746 O O . LYS A 1 95 ? 6.795 5.578 1.320 1.00 97.12 95 LYS A O 1
ATOM 751 N N . LYS A 1 96 ? 6.872 5.344 3.547 1.00 96.81 96 LYS A N 1
ATOM 752 C CA . LYS A 1 96 ? 8.295 5.687 3.664 1.00 96.81 96 LYS A CA 1
ATOM 753 C C . LYS A 1 96 ? 9.175 4.608 3.031 1.00 96.81 96 LYS A C 1
ATOM 755 O O . LYS A 1 96 ? 10.110 4.949 2.316 1.00 96.81 96 LYS A O 1
ATOM 760 N N . LEU A 1 97 ? 8.850 3.338 3.262 1.00 95.00 97 LEU A N 1
ATOM 761 C CA . LEU A 1 97 ? 9.583 2.209 2.694 1.00 95.00 97 LEU A CA 1
ATOM 762 C C . LEU A 1 97 ? 9.465 2.170 1.164 1.00 95.00 97 LEU A C 1
ATOM 764 O O . LEU A 1 97 ? 10.473 2.059 0.479 1.00 95.00 97 LEU A O 1
ATOM 768 N N . GLU A 1 98 ? 8.257 2.375 0.636 1.00 94.19 98 GLU A N 1
ATOM 769 C CA . GLU A 1 98 ? 7.998 2.457 -0.808 1.00 94.19 98 GLU A CA 1
ATOM 770 C C . GLU A 1 98 ? 8.770 3.608 -1.472 1.00 94.19 98 GLU A C 1
ATOM 772 O O . GLU A 1 98 ? 9.335 3.444 -2.551 1.00 94.19 98 GLU A O 1
ATOM 777 N N . LYS A 1 99 ? 8.855 4.776 -0.820 1.00 94.19 99 LYS A N 1
ATOM 778 C CA . LYS A 1 99 ? 9.684 5.885 -1.316 1.00 94.19 99 LYS A CA 1
ATOM 779 C C . LYS A 1 99 ? 11.163 5.516 -1.365 1.00 94.19 99 LYS A C 1
ATOM 781 O O . LYS A 1 99 ? 11.808 5.796 -2.367 1.00 94.19 99 LYS A O 1
ATOM 786 N N . LEU A 1 100 ? 11.677 4.875 -0.315 1.00 91.06 100 LEU A N 1
ATOM 787 C CA . LEU A 1 100 ? 13.075 4.449 -0.259 1.00 91.06 100 LEU A CA 1
ATOM 788 C C . LEU A 1 100 ? 13.391 3.420 -1.358 1.00 91.06 100 LEU A C 1
ATOM 790 O O . LEU A 1 100 ? 14.423 3.517 -2.016 1.00 91.06 100 LEU A O 1
ATOM 794 N N . GLU A 1 101 ? 12.480 2.471 -1.590 1.00 88.50 101 GLU A N 1
ATOM 795 C CA . GLU A 1 101 ? 12.601 1.479 -2.660 1.00 88.50 101 GLU A CA 1
ATOM 796 C C . GLU A 1 101 ? 12.592 2.146 -4.042 1.00 88.50 101 GLU A C 1
ATOM 798 O O . GLU A 1 101 ? 13.443 1.851 -4.877 1.00 88.50 101 GLU A O 1
ATOM 803 N N . ASN A 1 102 ? 11.682 3.095 -4.275 1.00 87.62 102 ASN A N 1
ATOM 804 C CA . ASN A 1 102 ? 11.615 3.830 -5.537 1.00 87.62 102 ASN A CA 1
ATOM 805 C C . ASN A 1 102 ? 12.859 4.699 -5.772 1.00 87.62 102 ASN A C 1
ATOM 807 O O . ASN A 1 102 ? 13.357 4.759 -6.893 1.00 87.62 102 ASN A O 1
ATOM 811 N N . GLU A 1 103 ? 13.398 5.341 -4.733 1.00 88.06 103 GLU A N 1
ATOM 812 C CA . GLU A 1 103 ? 14.665 6.074 -4.825 1.00 88.06 103 GLU A CA 1
ATOM 813 C C . GLU A 1 103 ? 15.841 5.145 -5.145 1.00 88.06 103 GLU A C 1
ATOM 815 O O . GLU A 1 103 ? 16.707 5.509 -5.942 1.00 88.06 103 GLU A O 1
ATOM 820 N N . HIS A 1 104 ? 15.870 3.941 -4.565 1.00 80.50 104 HIS A N 1
ATOM 821 C CA . HIS A 1 104 ? 16.887 2.936 -4.870 1.00 80.50 104 HIS A CA 1
ATOM 822 C C . HIS A 1 104 ? 16.778 2.439 -6.316 1.00 80.50 104 HIS A C 1
ATOM 824 O O . HIS A 1 104 ? 17.794 2.383 -7.002 1.00 80.50 104 HIS A O 1
ATOM 830 N N . LYS A 1 105 ? 15.560 2.158 -6.798 1.00 77.12 105 LYS A N 1
ATOM 831 C CA . LYS A 1 105 ? 15.277 1.766 -8.193 1.00 77.12 105 LYS A CA 1
ATOM 832 C C . LYS A 1 105 ? 15.552 2.868 -9.214 1.00 77.12 105 LYS A C 1
ATOM 834 O O . LYS A 1 105 ? 15.741 2.575 -10.388 1.00 77.12 105 LYS A O 1
ATOM 839 N N . ALA A 1 106 ? 15.515 4.133 -8.798 1.00 75.12 106 ALA A N 1
ATOM 840 C CA . ALA A 1 106 ? 15.842 5.259 -9.667 1.00 75.12 106 ALA A CA 1
ATOM 841 C C . ALA A 1 106 ? 17.357 5.503 -9.761 1.00 75.12 106 ALA A C 1
ATOM 843 O O . ALA A 1 106 ? 17.842 5.920 -10.809 1.00 75.12 106 ALA A O 1
ATOM 844 N N . LYS A 1 107 ? 18.101 5.281 -8.667 1.00 73.62 107 LYS A N 1
ATOM 845 C CA . LYS A 1 107 ? 19.556 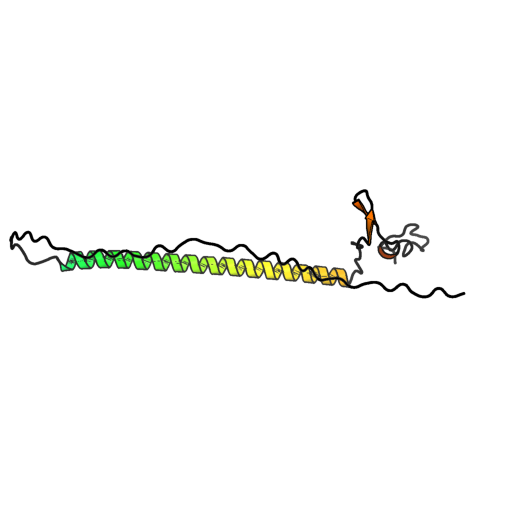5.522 -8.594 1.00 73.62 107 LYS A CA 1
ATOM 846 C C . LYS A 1 107 ? 20.367 4.347 -9.119 1.00 73.62 107 LYS A C 1
ATOM 848 O O . LYS A 1 107 ? 21.283 4.535 -9.911 1.00 73.62 107 LYS A O 1
ATOM 853 N N . ASN A 1 108 ? 20.022 3.143 -8.685 1.00 62.06 108 ASN A N 1
ATOM 854 C CA . ASN A 1 108 ? 20.509 1.930 -9.310 1.00 62.06 108 ASN A CA 1
ATOM 855 C C . ASN A 1 108 ? 19.560 1.695 -10.472 1.00 62.06 108 ASN A C 1
ATOM 857 O O . ASN A 1 108 ? 18.365 1.606 -10.225 1.00 62.06 108 ASN A O 1
ATOM 861 N N . ASN A 1 109 ? 20.057 1.653 -11.710 1.00 56.94 109 ASN A N 1
ATOM 862 C CA . ASN A 1 109 ? 19.303 1.292 -12.921 1.00 56.94 109 ASN A CA 1
ATOM 863 C C . ASN A 1 109 ? 18.852 -0.183 -12.835 1.00 56.94 109 ASN A C 1
ATOM 865 O O . ASN A 1 109 ? 19.219 -1.028 -13.657 1.00 56.94 109 ASN A O 1
ATOM 869 N N . ASP A 1 110 ? 18.111 -0.486 -11.774 1.00 57.78 110 ASP A N 1
ATOM 870 C CA . ASP A 1 110 ? 17.818 -1.789 -11.220 1.00 57.78 110 ASP A CA 1
ATOM 871 C C . ASP A 1 110 ? 16.641 -2.361 -11.995 1.00 57.78 110 ASP A C 1
ATOM 873 O O . ASP A 1 110 ? 15.519 -2.528 -11.521 1.00 57.78 110 ASP A O 1
ATOM 877 N N . THR A 1 111 ? 16.920 -2.642 -13.261 1.00 57.75 111 THR A N 1
ATOM 878 C CA . THR A 1 111 ? 16.147 -3.560 -14.083 1.00 57.75 111 THR A CA 1
ATOM 879 C C . THR A 1 111 ? 16.444 -5.006 -13.680 1.00 57.75 111 THR A C 1
ATOM 881 O O . THR A 1 111 ? 16.381 -5.879 -14.537 1.00 57.75 111 THR A O 1
ATOM 884 N N . SER A 1 112 ? 16.743 -5.300 -12.401 1.00 62.09 112 SER A N 1
ATOM 885 C CA . SER A 1 112 ? 16.850 -6.686 -11.906 1.00 62.09 112 SER A CA 1
ATOM 886 C C . SER A 1 112 ? 15.578 -7.494 -12.157 1.00 62.09 112 SER A C 1
ATOM 888 O O . SER A 1 112 ? 15.613 -8.719 -12.129 1.00 62.09 112 SER A O 1
ATOM 890 N N . ASN A 1 113 ? 14.450 -6.829 -12.424 1.00 68.38 113 ASN A N 1
ATOM 891 C CA . ASN A 1 113 ? 13.240 -7.481 -12.899 1.00 68.38 113 ASN A CA 1
ATOM 892 C C . ASN A 1 113 ? 12.909 -7.050 -14.341 1.00 68.38 113 ASN A C 1
ATOM 894 O O . ASN A 1 113 ? 12.071 -6.156 -14.534 1.00 68.38 113 ASN A O 1
ATOM 898 N N . PRO A 1 114 ? 13.567 -7.638 -15.361 1.00 74.56 114 PRO A N 1
ATOM 899 C CA . PRO A 1 114 ? 13.175 -7.423 -16.747 1.00 74.56 114 PRO A CA 1
ATOM 900 C C . PRO A 1 114 ? 11.726 -7.888 -16.928 1.00 74.56 114 PRO A C 1
ATOM 902 O O . PRO A 1 114 ? 11.316 -8.914 -16.391 1.00 74.56 114 PRO A O 1
ATOM 905 N N . GLN A 1 115 ? 10.917 -7.121 -17.659 1.00 81.00 115 GLN A N 1
ATOM 906 C CA . GLN A 1 115 ? 9.534 -7.514 -17.938 1.00 81.00 115 GLN A CA 1
ATOM 907 C C . GLN A 1 115 ? 9.502 -8.545 -19.079 1.00 81.00 115 GLN A C 1
ATOM 909 O O . GLN A 1 115 ? 10.097 -8.290 -20.131 1.00 81.00 115 GLN A O 1
ATOM 914 N N . PRO A 1 116 ? 8.809 -9.689 -18.914 1.00 86.38 116 PRO A N 1
ATOM 915 C CA . PRO A 1 116 ? 8.634 -10.657 -19.991 1.00 86.38 116 PRO A CA 1
ATOM 916 C C . PRO A 1 116 ? 7.860 -10.044 -21.158 1.00 86.38 116 PRO A C 1
ATOM 918 O O . PRO A 1 116 ? 6.839 -9.387 -20.956 1.00 86.38 116 PRO A O 1
ATOM 921 N N . VAL A 1 117 ? 8.303 -10.298 -22.389 1.00 87.88 117 VAL A N 1
ATOM 922 C CA . VAL A 1 117 ? 7.597 -9.824 -23.592 1.00 87.88 117 VAL A CA 1
ATOM 923 C C . VAL A 1 117 ? 6.433 -10.750 -23.941 1.00 87.88 117 VAL A C 1
ATOM 925 O O . VAL A 1 117 ? 5.392 -10.305 -24.420 1.00 87.88 117 VAL A O 1
ATOM 928 N N . ARG A 1 118 ? 6.609 -12.052 -23.711 1.00 91.12 118 ARG A N 1
ATOM 929 C CA . ARG A 1 118 ? 5.617 -13.109 -23.952 1.00 91.12 118 ARG A CA 1
ATOM 930 C C . ARG A 1 118 ? 5.980 -14.347 -23.132 1.00 91.12 118 ARG A C 1
ATOM 932 O O . ARG A 1 118 ? 7.062 -14.394 -22.561 1.00 91.12 118 ARG A O 1
ATOM 939 N N . TYR A 1 119 ? 5.096 -15.334 -23.110 1.00 94.69 119 TYR A N 1
ATOM 940 C CA . TYR A 1 119 ? 5.343 -16.645 -22.508 1.00 94.69 119 TYR A CA 1
ATOM 941 C C . TYR A 1 119 ? 5.307 -17.713 -23.604 1.00 94.69 119 TYR A C 1
ATOM 943 O O . TYR A 1 119 ? 4.604 -17.533 -24.606 1.00 94.69 119 TYR A O 1
ATOM 951 N N . ASP A 1 120 ? 6.096 -18.773 -23.459 1.00 92.81 120 ASP A N 1
ATOM 952 C CA . ASP A 1 120 ? 6.016 -19.944 -24.339 1.00 92.81 120 ASP A CA 1
ATOM 953 C C . ASP A 1 120 ? 4.824 -20.857 -23.981 1.00 92.81 120 ASP A C 1
ATOM 955 O O . ASP A 1 120 ? 4.011 -20.547 -23.107 1.00 92.81 120 ASP A O 1
ATOM 959 N N . ALA A 1 121 ? 4.689 -21.975 -24.704 1.00 94.50 121 ALA A N 1
ATOM 960 C CA . ALA A 1 121 ? 3.640 -22.970 -24.465 1.00 94.50 121 ALA A CA 1
ATOM 961 C C . ALA A 1 121 ? 3.801 -23.699 -23.118 1.00 94.50 121 ALA A C 1
ATOM 963 O O . ALA A 1 121 ? 2.812 -24.188 -22.572 1.00 94.50 121 ALA A O 1
ATOM 964 N N . ASP A 1 122 ? 5.024 -23.724 -22.588 1.00 93.69 122 ASP A N 1
ATOM 965 C CA . ASP A 1 122 ? 5.380 -24.321 -21.302 1.00 93.69 122 ASP A CA 1
ATOM 966 C C . ASP A 1 122 ? 5.181 -23.334 -20.131 1.00 93.69 122 ASP A C 1
ATOM 968 O O . ASP A 1 122 ? 5.279 -23.708 -18.962 1.00 93.69 122 ASP A O 1
ATOM 972 N N . GLY A 1 123 ? 4.840 -22.073 -20.427 1.00 93.88 123 GLY A N 1
ATOM 973 C CA . GLY A 1 123 ? 4.594 -21.015 -19.451 1.00 93.88 123 GLY A CA 1
ATOM 974 C C . GLY A 1 123 ? 5.857 -20.316 -18.940 1.00 93.88 123 GLY A C 1
ATOM 975 O O . GLY A 1 123 ? 5.775 -19.557 -17.972 1.00 93.88 123 GLY A O 1
ATOM 976 N N . LEU A 1 124 ? 7.014 -20.530 -19.567 1.00 92.62 124 LEU A N 1
ATOM 977 C CA . LEU A 1 124 ? 8.248 -19.823 -19.255 1.00 92.62 124 LEU A CA 1
ATOM 978 C C . LEU A 1 124 ? 8.250 -18.422 -19.896 1.00 92.62 124 LEU A C 1
ATOM 980 O O . LEU A 1 124 ? 7.828 -18.240 -21.045 1.00 92.62 124 LEU A O 1
ATOM 984 N N . PRO A 1 125 ? 8.725 -17.402 -19.160 1.00 91.88 125 PRO A N 1
ATOM 985 C CA . PRO A 1 125 ? 8.825 -16.044 -19.668 1.00 91.88 125 PRO A CA 1
ATOM 986 C C . PRO A 1 125 ? 9.927 -15.926 -20.725 1.00 91.88 125 PRO A C 1
ATOM 988 O O . PRO A 1 125 ? 11.072 -16.319 -20.518 1.00 91.88 125 PRO A O 1
ATOM 991 N N . ILE A 1 126 ? 9.582 -15.307 -21.850 1.00 90.12 126 ILE A N 1
ATOM 992 C CA . ILE A 1 126 ? 10.507 -14.973 -22.928 1.00 90.12 126 ILE A CA 1
ATOM 993 C C . ILE A 1 126 ? 10.883 -13.499 -22.809 1.00 90.12 126 ILE A C 1
ATOM 995 O O . ILE A 1 126 ? 10.037 -12.602 -22.924 1.00 90.12 126 ILE A O 1
ATOM 999 N N . TYR A 1 127 ? 12.178 -13.260 -22.640 1.00 88.62 127 TYR A N 1
ATOM 1000 C CA . TYR A 1 127 ? 12.783 -11.936 -22.579 1.00 88.62 127 TYR A CA 1
ATOM 1001 C C . TYR A 1 127 ? 13.506 -11.606 -23.885 1.00 88.62 127 TYR A C 1
ATOM 1003 O O . TYR A 1 127 ? 13.892 -12.493 -24.645 1.00 88.62 127 TYR A O 1
ATOM 1011 N N . THR A 1 128 ? 13.683 -10.317 -24.160 1.00 85.44 128 THR A N 1
ATOM 1012 C CA . THR A 1 128 ? 14.574 -9.858 -25.229 1.00 85.44 128 THR A CA 1
ATOM 1013 C C . THR A 1 128 ? 15.998 -9.739 -24.699 1.00 85.44 128 THR A C 1
ATOM 1015 O O . THR A 1 128 ? 16.208 -9.425 -23.530 1.00 85.44 128 THR A O 1
ATOM 1018 N N . GLU A 1 129 ? 16.982 -9.939 -25.571 1.00 80.88 129 GLU A N 1
ATOM 1019 C CA . GLU A 1 129 ? 18.406 -9.812 -25.231 1.00 80.88 129 GLU A CA 1
ATOM 1020 C C . GLU A 1 129 ? 18.729 -8.441 -24.618 1.00 80.88 129 GLU A C 1
ATOM 1022 O O . GLU A 1 129 ? 19.364 -8.353 -23.571 1.00 80.88 129 GLU A O 1
ATOM 1027 N N . ALA A 1 130 ? 18.170 -7.371 -25.193 1.00 77.81 130 ALA A N 1
ATOM 1028 C CA . ALA A 1 130 ? 18.318 -6.013 -24.677 1.00 77.81 130 ALA A CA 1
ATOM 1029 C C . ALA A 1 130 ? 17.731 -5.822 -23.265 1.00 77.81 130 ALA A C 1
ATOM 1031 O O . ALA A 1 130 ? 18.238 -5.002 -22.503 1.00 77.81 130 ALA A O 1
ATOM 1032 N N . ALA A 1 131 ? 16.676 -6.564 -22.901 1.00 77.75 131 ALA A N 1
ATOM 1033 C CA . ALA A 1 131 ? 16.096 -6.513 -21.558 1.00 77.75 131 ALA A CA 1
ATOM 1034 C C . ALA A 1 131 ? 16.958 -7.257 -20.529 1.00 77.75 131 ALA A C 1
ATOM 1036 O O . ALA A 1 131 ? 16.987 -6.862 -19.367 1.00 77.75 131 ALA A O 1
ATOM 1037 N N . LEU A 1 132 ? 17.667 -8.301 -20.963 1.00 77.88 132 LEU A N 1
ATOM 1038 C CA . LEU A 1 132 ? 18.625 -9.043 -20.142 1.00 77.88 132 LEU A CA 1
ATOM 1039 C C . LEU A 1 132 ? 20.012 -8.386 -20.102 1.00 77.88 132 LEU A C 1
ATOM 1041 O O . LEU A 1 132 ? 20.843 -8.807 -19.306 1.00 77.88 132 LEU A O 1
ATOM 1045 N N . ARG A 1 133 ? 20.242 -7.356 -20.931 1.00 73.12 133 ARG A N 1
ATOM 1046 C CA . ARG A 1 133 ? 21.513 -6.625 -21.060 1.00 73.12 133 ARG A CA 1
ATOM 1047 C C . ARG A 1 133 ? 22.715 -7.533 -21.330 1.00 73.12 133 ARG A C 1
ATOM 1049 O O . ARG A 1 133 ? 23.812 -7.218 -20.905 1.00 73.12 133 ARG A O 1
ATOM 1056 N N . ILE A 1 134 ? 22.493 -8.627 -22.054 1.00 76.25 134 ILE A N 1
ATOM 1057 C CA . ILE A 1 134 ? 23.565 -9.535 -22.468 1.00 76.25 134 ILE A CA 1
ATOM 1058 C C . ILE A 1 134 ? 24.437 -8.797 -23.498 1.00 76.25 134 ILE A C 1
ATOM 1060 O O . ILE A 1 134 ? 23.909 -8.142 -24.399 1.00 76.25 134 ILE A O 1
ATOM 1064 N N . ASN A 1 135 ? 25.752 -8.916 -23.354 1.00 72.44 135 ASN A N 1
ATOM 1065 C CA . ASN A 1 135 ? 26.815 -8.168 -24.023 1.00 72.44 135 ASN A CA 1
ATOM 1066 C C . ASN A 1 135 ? 26.910 -6.666 -23.654 1.00 72.44 135 ASN A C 1
ATOM 1068 O O . ASN A 1 135 ? 27.292 -5.865 -24.507 1.00 72.44 135 ASN A O 1
ATOM 1072 N N . GLN A 1 136 ? 26.535 -6.249 -22.434 1.00 71.69 136 GLN A N 1
ATOM 1073 C CA . GLN A 1 136 ? 26.679 -4.847 -21.967 1.00 71.69 136 GLN A CA 1
ATOM 1074 C C . GLN A 1 136 ? 27.753 -4.638 -20.884 1.00 71.69 136 GLN A C 1
ATOM 1076 O O . GLN A 1 136 ? 27.957 -3.506 -20.440 1.00 71.69 136 GLN A O 1
ATOM 1081 N N . GLY A 1 137 ? 28.448 -5.696 -20.486 1.00 70.88 137 GLY A N 1
ATOM 1082 C CA . GLY A 1 137 ? 29.531 -5.714 -19.509 1.00 70.88 137 GLY A CA 1
ATOM 1083 C C . GLY A 1 137 ? 30.461 -6.905 -19.753 1.00 70.88 137 GLY A C 1
ATOM 1084 O O . GLY A 1 137 ? 30.180 -7.791 -20.560 1.00 70.88 137 GLY A O 1
ATOM 1085 N N . GLY A 1 138 ? 31.613 -6.919 -19.080 1.00 71.81 138 GLY A N 1
ATOM 1086 C CA . GLY A 1 138 ? 32.608 -7.988 -19.254 1.00 71.81 138 GLY A CA 1
ATOM 1087 C C . GLY A 1 138 ? 33.511 -7.869 -20.495 1.00 71.81 138 GLY A C 1
ATOM 1088 O O . GLY A 1 138 ? 34.236 -8.800 -20.826 1.00 71.81 138 GLY A O 1
ATOM 1089 N N . ASP A 1 139 ? 33.549 -6.711 -21.161 1.00 66.62 139 ASP A N 1
ATOM 1090 C CA . ASP A 1 139 ? 34.547 -6.422 -22.212 1.00 66.62 139 ASP A CA 1
ATOM 1091 C C . ASP A 1 139 ? 35.953 -6.112 -21.644 1.00 66.62 139 ASP A C 1
ATOM 1093 O O . ASP A 1 139 ? 36.871 -5.717 -22.368 1.00 66.62 139 ASP A O 1
ATOM 1097 N N . THR A 1 140 ? 36.147 -6.263 -20.330 1.00 69.12 140 THR A N 1
ATOM 1098 C CA . THR A 1 140 ? 37.430 -6.051 -19.653 1.00 69.12 140 THR A CA 1
ATOM 1099 C C . THR A 1 140 ? 38.189 -7.368 -19.500 1.00 69.12 140 THR A C 1
ATOM 1101 O O . THR A 1 140 ? 37.607 -8.424 -19.263 1.00 69.12 140 THR A O 1
ATOM 1104 N N . ALA A 1 141 ? 39.522 -7.312 -19.597 1.00 71.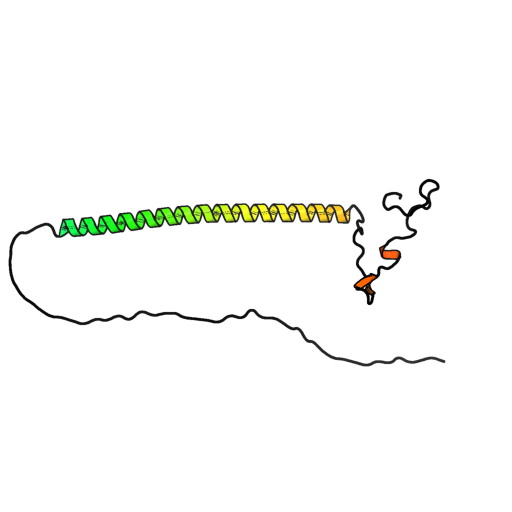81 141 ALA A N 1
ATOM 1105 C CA . ALA A 1 141 ? 40.391 -8.495 -19.533 1.00 71.81 141 ALA A CA 1
ATOM 1106 C C . ALA A 1 141 ? 40.233 -9.325 -18.239 1.00 71.81 141 ALA A C 1
ATOM 1108 O O . ALA A 1 141 ? 40.556 -10.511 -18.230 1.00 71.81 141 ALA A O 1
ATOM 1109 N N . ASP A 1 142 ? 39.716 -8.710 -17.173 1.00 71.31 142 ASP A N 1
ATOM 1110 C CA . ASP A 1 142 ? 39.539 -9.331 -15.862 1.00 71.31 142 ASP A CA 1
ATOM 1111 C C . ASP A 1 142 ? 38.165 -10.007 -15.676 1.00 71.31 142 ASP A C 1
ATOM 1113 O O . ASP A 1 142 ? 37.992 -10.769 -14.723 1.00 71.31 142 ASP A O 1
ATOM 1117 N N . CYS A 1 143 ? 37.179 -9.766 -16.554 1.00 76.44 143 CYS A N 1
ATOM 1118 C CA . CYS A 1 143 ? 35.821 -10.290 -16.381 1.00 76.44 143 CYS A CA 1
ATOM 1119 C C . CYS A 1 143 ? 35.246 -10.868 -17.689 1.00 76.44 143 CYS A C 1
ATOM 1121 O O . CYS A 1 143 ? 34.536 -10.173 -18.397 1.00 76.44 143 CYS A O 1
ATOM 1123 N N . PRO A 1 144 ? 35.476 -12.157 -18.006 1.00 75.25 144 PRO A N 1
ATOM 1124 C CA . PRO A 1 144 ? 35.011 -12.791 -19.249 1.00 75.25 144 PRO A CA 1
ATOM 1125 C C . PRO A 1 144 ? 33.504 -13.116 -19.266 1.00 75.25 144 PRO A C 1
ATOM 1127 O O . PRO A 1 144 ? 33.026 -13.813 -20.162 1.00 75.25 144 PRO A O 1
ATOM 1130 N N . PHE A 1 145 ? 32.766 -12.672 -18.249 1.00 69.75 145 PHE A N 1
ATOM 1131 C CA . PHE A 1 145 ? 31.326 -12.844 -18.129 1.00 69.75 145 PHE A CA 1
ATOM 1132 C C . PHE A 1 145 ? 30.668 -11.485 -17.969 1.00 69.75 145 PHE A C 1
ATOM 1134 O O . PHE A 1 145 ? 31.191 -10.605 -17.285 1.00 69.75 145 PHE A O 1
ATOM 1141 N N . ASP A 1 146 ? 29.475 -11.363 -18.535 1.00 70.25 146 ASP A N 1
ATOM 1142 C CA . ASP A 1 146 ? 28.680 -10.154 -18.449 1.00 70.25 146 ASP A CA 1
ATOM 1143 C C . ASP A 1 146 ? 28.056 -10.012 -17.050 1.00 70.25 146 ASP A C 1
ATOM 1145 O O . ASP A 1 146 ? 27.000 -10.570 -16.738 1.00 70.25 146 ASP A O 1
ATOM 1149 N N . CYS A 1 147 ? 28.792 -9.356 -16.151 1.00 70.19 147 CYS A N 1
ATOM 1150 C CA . CYS A 1 147 ? 28.396 -9.144 -14.764 1.00 70.19 147 CYS A CA 1
ATOM 1151 C C . CYS A 1 147 ? 27.823 -7.736 -14.561 1.00 70.19 147 CYS A C 1
ATOM 1153 O O . CYS A 1 147 ? 28.459 -6.744 -14.904 1.00 70.19 147 CYS A O 1
ATOM 1155 N N . TRP A 1 148 ? 26.695 -7.629 -13.845 1.00 66.38 148 TRP A N 1
ATOM 1156 C CA . TRP A 1 148 ? 26.033 -6.346 -13.529 1.00 66.38 148 TRP A CA 1
ATOM 1157 C C . TRP A 1 148 ? 26.889 -5.365 -12.698 1.00 66.38 148 TRP A C 1
ATOM 1159 O O . TRP A 1 148 ? 26.553 -4.189 -12.577 1.00 66.38 148 TRP A O 1
ATOM 1169 N N . CYS A 1 149 ? 27.958 -5.861 -12.069 1.00 67.12 149 CYS A N 1
ATOM 1170 C CA . CYS A 1 149 ? 28.834 -5.105 -11.176 1.00 67.12 149 CYS A CA 1
ATOM 1171 C C . CYS A 1 149 ? 30.091 -4.564 -11.865 1.00 67.12 149 CYS A C 1
ATOM 1173 O O . CYS A 1 149 ? 30.863 -3.858 -11.219 1.00 67.12 149 CYS A O 1
ATOM 1175 N N . CYS A 1 150 ? 30.312 -4.913 -13.134 1.00 61.75 150 CYS A N 1
ATOM 1176 C CA . CYS A 1 150 ? 31.488 -4.517 -13.897 1.00 61.75 150 CYS A CA 1
ATOM 1177 C C . CYS A 1 150 ? 31.074 -3.575 -15.030 1.00 61.75 150 CYS A C 1
ATOM 1179 O O . CYS A 1 150 ? 30.830 -4.016 -16.152 1.00 61.75 150 CYS A O 1
ATOM 1181 N N . PHE A 1 151 ? 31.010 -2.286 -14.690 1.00 55.97 151 PHE A N 1
ATOM 1182 C CA . PHE A 1 151 ? 31.022 -1.160 -15.626 1.00 55.97 151 PHE A CA 1
ATOM 1183 C C . PHE A 1 151 ? 32.380 -0.462 -15.566 1.00 55.97 151 PHE A C 1
ATOM 1185 O O . PHE A 1 151 ? 32.930 -0.365 -14.443 1.00 55.97 151 PHE A O 1
#

Radius of gyration: 39.66 Å; chains: 1; bounding box: 102×33×114 Å

Secondary structure (DSSP, 8-state):
------------------PPP-----------------------------HHHHHHHHHHHHHHHHHHHHHHHHHHHHHHHHHHHHHHHHHHHHHHHHHHHHHHHHHS---SSPPPSEE-TT-PEE--HHHHTTTSS--STT--S--TT--